Protein AF-A0A978SAL0-F1 (afdb_monomer)

pLDDT: mean 79.73, std 12.27, range [40.81, 94.38]

Sequence (139 aa):
MAPLSCGFAVAISDFGIVSTAIEGAAMSKELAAATETYAGNELIQSLFKKADGTEPVKLDPAELGNSAENATEKAAAFVAEAIKILSEKAPSELADYKALCYSVSDRVANAAGSGLFGSGVKVSAKEAAVLTKLKTLLA

Structure (mmCIF, N/CA/C/O backbone):
data_AF-A0A978SAL0-F1
#
_entry.id   AF-A0A978SAL0-F1
#
loop_
_atom_site.group_PDB
_atom_site.id
_atom_site.type_symbol
_atom_site.label_atom_id
_atom_site.label_alt_id
_atom_site.label_comp_id
_atom_site.label_asym_id
_atom_site.label_entity_id
_atom_site.label_seq_id
_atom_site.pdbx_PDB_ins_code
_atom_site.Cartn_x
_atom_site.Cartn_y
_atom_site.Cartn_z
_atom_site.occupancy
_atom_site.B_iso_or_equiv
_atom_site.auth_seq_id
_atom_site.auth_comp_id
_atom_site.auth_asym_id
_atom_site.auth_atom_id
_atom_site.pdbx_PDB_model_num
ATOM 1 N N . MET A 1 1 ? -4.162 8.459 2.966 1.00 65.06 1 MET A N 1
ATOM 2 C CA . MET A 1 1 ? -4.195 7.532 1.809 1.00 65.06 1 MET A CA 1
ATOM 3 C C . MET A 1 1 ? -3.108 6.449 1.919 1.00 65.06 1 MET A C 1
ATOM 5 O O . MET A 1 1 ? -2.478 6.125 0.922 1.00 65.06 1 MET A O 1
ATOM 9 N N . ALA A 1 2 ? -2.887 5.842 3.096 1.00 77.00 2 ALA A N 1
ATOM 10 C CA . ALA A 1 2 ? -1.727 4.962 3.292 1.00 77.00 2 ALA A CA 1
ATOM 11 C C . ALA A 1 2 ? -1.707 3.702 2.393 1.00 77.00 2 ALA A C 1
ATOM 13 O O . ALA A 1 2 ? -0.653 3.449 1.819 1.00 77.00 2 ALA A O 1
ATOM 14 N N . PRO A 1 3 ? -2.826 2.978 2.148 1.00 82.25 3 PRO A N 1
ATOM 15 C CA . PRO A 1 3 ? -2.801 1.810 1.259 1.00 82.25 3 PRO A CA 1
ATOM 16 C C . PRO A 1 3 ? -2.352 2.137 -0.169 1.00 82.25 3 PRO A C 1
ATOM 18 O O . PRO A 1 3 ? -1.544 1.422 -0.753 1.00 82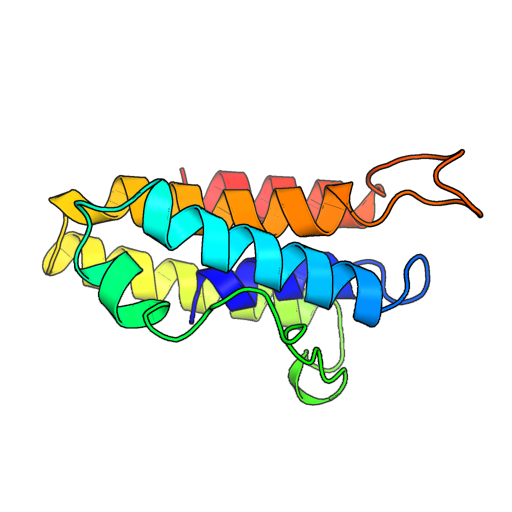.25 3 PRO A O 1
ATOM 21 N N . LEU A 1 4 ? -2.819 3.269 -0.705 1.00 81.31 4 LEU A N 1
ATOM 22 C CA . LEU A 1 4 ? -2.406 3.765 -2.016 1.00 81.31 4 LEU A CA 1
ATOM 23 C C . LEU A 1 4 ? -0.916 4.122 -2.019 1.00 81.31 4 LEU A C 1
ATOM 25 O O . LEU A 1 4 ? -0.184 3.667 -2.890 1.00 81.31 4 LEU A O 1
ATOM 29 N N . SER A 1 5 ? -0.442 4.867 -1.013 1.00 80.81 5 SER A N 1
ATOM 30 C CA . SER A 1 5 ? 0.977 5.224 -0.875 1.00 80.81 5 SER A CA 1
ATOM 31 C C . SER A 1 5 ? 1.896 4.002 -0.784 1.00 80.81 5 SER A C 1
ATOM 33 O O . SER A 1 5 ? 2.983 4.021 -1.355 1.00 80.81 5 SER A O 1
ATOM 35 N N . CYS A 1 6 ? 1.460 2.928 -0.125 1.00 83.88 6 CYS A N 1
ATOM 36 C CA . CYS A 1 6 ? 2.195 1.666 -0.064 1.00 83.88 6 CYS A CA 1
ATOM 37 C C . CYS A 1 6 ? 2.313 0.998 -1.441 1.00 83.88 6 CYS A C 1
ATOM 39 O O . CYS A 1 6 ? 3.404 0.570 -1.824 1.00 83.88 6 CYS A O 1
ATOM 41 N N . GLY A 1 7 ? 1.221 0.928 -2.206 1.00 81.81 7 GLY A N 1
ATOM 42 C CA . GLY A 1 7 ? 1.259 0.430 -3.584 1.00 81.81 7 GLY A CA 1
ATOM 43 C C . GLY A 1 7 ? 2.146 1.284 -4.487 1.00 81.81 7 GLY A C 1
ATOM 44 O O . GLY A 1 7 ? 2.955 0.762 -5.249 1.00 81.81 7 GLY A O 1
ATOM 45 N N . PHE A 1 8 ? 2.058 2.604 -4.340 1.00 81.50 8 PHE A N 1
ATOM 46 C CA . PHE A 1 8 ? 2.878 3.559 -5.079 1.00 81.50 8 PHE A CA 1
ATOM 47 C C . PHE A 1 8 ? 4.376 3.421 -4.794 1.00 81.50 8 PHE A C 1
ATOM 49 O O . PHE A 1 8 ? 5.177 3.463 -5.726 1.00 81.50 8 PHE A O 1
ATOM 56 N N . ALA A 1 9 ? 4.766 3.227 -3.531 1.00 83.06 9 ALA A N 1
ATOM 57 C CA . ALA A 1 9 ? 6.167 3.038 -3.161 1.00 83.06 9 ALA A CA 1
ATOM 58 C C . ALA A 1 9 ? 6.789 1.816 -3.850 1.00 83.06 9 ALA A C 1
ATOM 60 O O . ALA A 1 9 ? 7.954 1.863 -4.236 1.00 83.06 9 ALA A O 1
ATOM 61 N N . VAL A 1 10 ? 6.008 0.747 -4.034 1.00 84.62 10 VAL A N 1
ATOM 62 C CA . VAL A 1 10 ? 6.438 -0.435 -4.791 1.00 84.62 10 VAL A CA 1
ATOM 63 C C . VAL A 1 10 ? 6.534 -0.116 -6.280 1.00 84.62 10 VAL A C 1
ATOM 65 O O . VAL A 1 10 ? 7.611 -0.296 -6.844 1.00 84.62 10 VAL A O 1
ATOM 68 N N . ALA A 1 11 ? 5.468 0.425 -6.882 1.00 80.38 11 ALA A N 1
ATOM 69 C CA . ALA A 1 11 ? 5.405 0.733 -8.316 1.00 80.38 11 ALA A CA 1
ATOM 70 C C . ALA A 1 11 ? 6.604 1.568 -8.796 1.00 80.38 11 ALA A C 1
ATOM 72 O O . ALA A 1 11 ? 7.202 1.299 -9.833 1.00 80.38 11 ALA A O 1
ATOM 73 N N . ILE A 1 12 ? 7.024 2.568 -8.014 1.00 78.56 12 ILE A N 1
ATOM 74 C CA . ILE A 1 12 ? 8.150 3.410 -8.432 1.00 78.56 12 ILE A CA 1
ATOM 75 C C . ILE A 1 12 ? 9.525 2.884 -8.046 1.00 78.56 12 ILE A C 1
ATOM 77 O O . ILE A 1 12 ? 10.534 3.408 -8.526 1.00 78.56 12 ILE A O 1
ATOM 81 N N . SER A 1 13 ? 9.590 1.874 -7.176 1.00 78.88 13 SER A N 1
ATOM 82 C CA . SER A 1 13 ? 10.864 1.280 -6.770 1.00 78.88 13 SER A CA 1
ATOM 83 C C . SER A 1 13 ? 11.600 0.650 -7.943 1.00 78.88 13 SER A C 1
ATOM 85 O O . SER A 1 13 ? 12.833 0.603 -7.937 1.00 78.88 13 SER A O 1
ATOM 87 N N . ASP A 1 14 ? 10.856 0.265 -8.980 1.00 75.00 14 ASP A N 1
ATOM 88 C CA . ASP A 1 14 ? 11.410 -0.230 -10.228 1.00 75.00 14 ASP A CA 1
ATOM 89 C C . ASP A 1 14 ? 10.754 0.379 -11.470 1.00 75.00 14 ASP A C 1
ATOM 91 O O . ASP A 1 14 ? 10.380 -0.301 -12.430 1.00 75.00 14 ASP A O 1
ATOM 95 N N . PHE A 1 15 ? 10.659 1.710 -11.452 1.00 65.62 15 PHE A N 1
ATOM 96 C CA . PHE A 1 15 ? 10.132 2.496 -12.559 1.00 65.62 15 PHE A CA 1
ATOM 97 C C . PHE A 1 15 ? 10.904 2.196 -13.859 1.00 65.62 15 PHE A C 1
ATOM 99 O O . PHE A 1 15 ? 12.066 2.582 -14.011 1.00 65.62 15 PHE A O 1
ATOM 106 N N . GLY A 1 16 ? 10.264 1.487 -14.794 1.00 56.53 16 GLY A N 1
ATOM 107 C CA . GLY A 1 16 ? 10.843 1.117 -16.091 1.00 56.53 16 GLY A CA 1
ATOM 108 C C . GLY A 1 16 ? 10.855 -0.380 -16.409 1.00 56.53 16 GLY A C 1
ATOM 109 O O . GLY A 1 16 ? 11.034 -0.723 -17.578 1.00 56.53 16 GLY A O 1
ATOM 110 N N . ILE A 1 17 ? 10.630 -1.268 -15.431 1.00 56.09 17 ILE A N 1
ATOM 111 C CA . ILE A 1 17 ? 10.482 -2.711 -15.705 1.00 56.09 17 ILE A CA 1
ATOM 112 C C . ILE A 1 17 ? 9.044 -3.056 -16.118 1.00 56.09 17 ILE A C 1
ATOM 114 O O . ILE A 1 17 ? 8.852 -3.940 -16.957 1.00 56.09 17 ILE A O 1
ATOM 118 N N . VAL A 1 18 ? 8.042 -2.323 -15.614 1.00 58.44 18 VAL A N 1
ATOM 119 C CA . VAL A 1 18 ? 6.616 -2.553 -15.897 1.00 58.44 18 VAL A CA 1
ATOM 120 C C . VAL A 1 18 ? 5.878 -1.262 -16.259 1.00 58.44 18 VAL A C 1
ATOM 122 O O . VAL A 1 18 ? 6.310 -0.152 -15.961 1.00 58.44 18 VAL A O 1
ATOM 125 N N . SER A 1 19 ? 4.786 -1.408 -17.017 1.00 63.69 19 SER A N 1
ATOM 126 C CA . SER A 1 19 ? 3.917 -0.297 -17.405 1.00 63.69 19 SER A CA 1
ATOM 127 C C . SER A 1 19 ? 3.068 0.167 -16.219 1.00 63.69 19 SER A C 1
ATOM 129 O O . SER A 1 19 ? 2.318 -0.625 -15.648 1.00 63.69 19 SER A O 1
ATOM 131 N N . THR A 1 20 ? 3.085 1.475 -15.951 1.00 70.44 20 THR A N 1
ATOM 132 C CA . THR A 1 20 ? 2.261 2.155 -14.933 1.00 70.44 20 THR A CA 1
ATOM 133 C C . THR A 1 20 ? 0.763 1.842 -15.041 1.00 70.44 20 THR A C 1
ATOM 135 O O . THR A 1 20 ? 0.040 1.877 -14.047 1.00 70.44 20 THR A O 1
ATOM 138 N N . ALA A 1 21 ? 0.274 1.486 -16.235 1.00 71.62 21 ALA A N 1
ATOM 139 C CA . ALA A 1 21 ? -1.114 1.085 -16.452 1.00 71.62 21 ALA A CA 1
ATOM 140 C C . ALA A 1 21 ? -1.443 -0.305 -15.870 1.00 71.62 21 ALA A C 1
ATOM 142 O O . ALA A 1 21 ? -2.550 -0.512 -15.373 1.00 71.62 21 ALA A O 1
ATOM 143 N N . ILE A 1 22 ? -0.500 -1.254 -15.914 1.00 74.81 22 ILE A N 1
ATOM 144 C CA . ILE A 1 22 ? -0.678 -2.605 -15.352 1.00 74.81 22 ILE A CA 1
ATOM 145 C C . ILE A 1 22 ? -0.705 -2.525 -13.826 1.00 74.81 22 ILE A C 1
ATOM 147 O O . ILE A 1 22 ? -1.595 -3.092 -13.192 1.00 74.81 22 ILE A O 1
ATOM 151 N N . GLU A 1 23 ? 0.228 -1.770 -13.252 1.00 76.38 23 GLU A N 1
ATOM 152 C CA . GLU A 1 23 ? 0.319 -1.524 -11.810 1.00 76.38 23 GLU A CA 1
ATOM 153 C C . GLU A 1 23 ? -0.920 -0.782 -11.293 1.00 76.38 23 GLU A C 1
ATOM 155 O O . GLU A 1 23 ? -1.515 -1.193 -10.296 1.00 76.38 23 GLU A O 1
ATOM 160 N N . GLY A 1 24 ? -1.383 0.247 -12.014 1.00 80.25 24 GLY A N 1
ATOM 161 C CA . GLY A 1 24 ? -2.613 0.971 -11.685 1.00 80.25 24 GLY A CA 1
ATOM 162 C C . GLY A 1 24 ? -3.865 0.094 -11.749 1.00 80.25 24 GLY A C 1
ATOM 163 O O . GLY A 1 24 ? -4.720 0.168 -10.868 1.00 80.25 24 GLY A O 1
ATOM 164 N N . ALA A 1 25 ? -3.965 -0.796 -12.741 1.00 81.81 25 ALA A N 1
ATOM 165 C CA . ALA A 1 25 ? -5.075 -1.745 -12.840 1.00 81.81 25 ALA A CA 1
ATOM 166 C C . ALA A 1 25 ? -5.037 -2.810 -11.731 1.00 81.81 25 ALA A C 1
ATOM 168 O O . ALA A 1 25 ? -6.083 -3.201 -11.208 1.00 81.81 25 ALA A O 1
ATOM 169 N N . ALA A 1 26 ? -3.847 -3.288 -11.360 1.00 85.12 26 ALA A N 1
ATOM 170 C CA . ALA A 1 26 ? -3.675 -4.222 -10.252 1.00 85.12 26 ALA A CA 1
ATOM 171 C C . ALA A 1 26 ? -4.073 -3.586 -8.917 1.00 85.12 26 ALA A C 1
ATOM 173 O O . ALA A 1 26 ? -4.807 -4.204 -8.145 1.00 85.12 26 ALA A O 1
ATOM 174 N N . MET A 1 27 ? -3.665 -2.335 -8.700 1.00 84.81 27 MET A N 1
ATOM 175 C CA . MET A 1 27 ? -4.061 -1.539 -7.546 1.00 84.81 27 MET A CA 1
ATOM 176 C C . MET A 1 27 ? -5.582 -1.348 -7.497 1.00 84.81 27 MET A C 1
ATOM 178 O O . MET A 1 27 ? -6.190 -1.671 -6.482 1.00 84.81 27 MET A O 1
ATOM 182 N N . SER A 1 28 ? -6.224 -0.920 -8.593 1.00 85.38 28 SER A N 1
ATOM 183 C CA . SER A 1 28 ? -7.690 -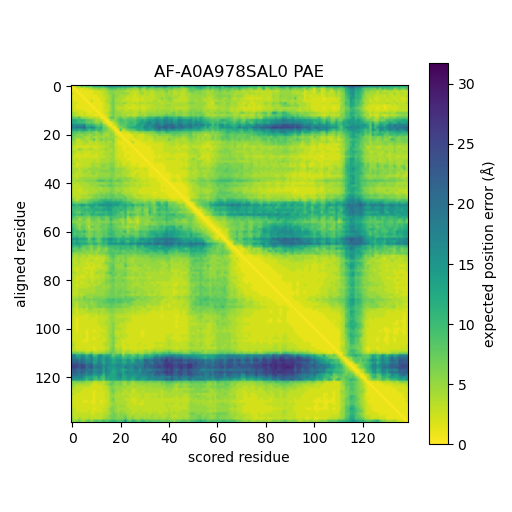0.773 -8.649 1.00 85.38 28 SER A CA 1
ATOM 184 C C . SER A 1 28 ? -8.430 -2.059 -8.291 1.00 85.38 28 SER A C 1
ATOM 186 O O . SER A 1 28 ? -9.394 -2.020 -7.529 1.00 85.38 28 SER A O 1
ATOM 188 N N . LYS A 1 29 ? -7.977 -3.203 -8.820 1.00 86.31 29 LYS A N 1
ATOM 189 C CA . LYS A 1 29 ? -8.584 -4.510 -8.529 1.00 86.31 29 LYS A CA 1
ATOM 190 C C . LYS A 1 29 ? -8.459 -4.889 -7.059 1.00 86.31 29 LYS A C 1
ATOM 192 O O . LYS A 1 29 ? -9.420 -5.398 -6.493 1.00 86.31 29 LYS A O 1
ATOM 197 N N . GLU A 1 30 ? -7.304 -4.636 -6.453 1.00 89.06 30 GLU A N 1
ATOM 198 C CA . GLU A 1 30 ? -7.092 -4.920 -5.033 1.00 89.06 30 GLU A CA 1
ATOM 199 C C . GLU A 1 30 ? -7.985 -4.047 -4.146 1.00 89.06 30 GLU A C 1
ATOM 201 O O . GLU A 1 30 ? -8.594 -4.541 -3.204 1.00 89.06 30 GLU A O 1
ATOM 206 N N . LEU A 1 31 ? -8.126 -2.760 -4.477 1.00 86.38 31 LEU A N 1
ATOM 207 C CA . LEU A 1 31 ? -8.991 -1.847 -3.727 1.00 86.38 31 LEU A CA 1
ATOM 208 C C . LEU A 1 31 ? -10.472 -2.210 -3.856 1.00 86.38 31 LEU A C 1
ATOM 210 O O . LEU A 1 31 ? -11.198 -2.138 -2.868 1.00 86.38 31 LEU A O 1
ATOM 214 N N . ALA A 1 32 ? -10.911 -2.634 -5.042 1.00 86.56 32 ALA A N 1
ATOM 215 C CA . ALA A 1 32 ? -12.263 -3.149 -5.232 1.00 86.56 32 ALA A CA 1
ATOM 216 C C . ALA A 1 32 ? -12.488 -4.415 -4.385 1.00 86.56 32 ALA A C 1
ATOM 218 O O . ALA A 1 32 ? -13.438 -4.475 -3.605 1.00 86.56 32 ALA A O 1
ATOM 219 N N . ALA A 1 33 ? -11.564 -5.381 -4.440 1.00 87.12 33 ALA A N 1
ATOM 220 C CA . ALA A 1 33 ? -11.635 -6.612 -3.648 1.00 87.12 33 ALA A CA 1
ATOM 221 C C . ALA A 1 33 ? -11.572 -6.361 -2.130 1.00 87.12 33 ALA A C 1
ATOM 223 O O . ALA A 1 33 ? -12.163 -7.110 -1.347 1.00 87.12 33 ALA A O 1
ATOM 224 N N . ALA A 1 34 ? -10.898 -5.295 -1.693 1.00 86.88 34 ALA A N 1
ATOM 225 C CA . ALA A 1 34 ? -10.847 -4.902 -0.291 1.00 86.88 34 ALA A CA 1
ATOM 226 C C . ALA A 1 34 ? -12.233 -4.536 0.260 1.00 86.88 34 ALA A C 1
ATOM 228 O O . ALA A 1 34 ? -12.521 -4.830 1.419 1.00 86.88 34 ALA A O 1
ATOM 229 N N . THR A 1 35 ? -13.116 -3.950 -0.557 1.00 84.88 35 THR A N 1
ATOM 230 C CA . THR A 1 35 ? -14.486 -3.635 -0.113 1.00 84.88 35 THR A CA 1
ATOM 231 C C . THR A 1 35 ? -15.313 -4.891 0.171 1.00 84.88 35 THR A C 1
ATOM 233 O O . THR A 1 35 ? -16.146 -4.882 1.073 1.00 84.88 35 THR A O 1
ATOM 236 N N . GLU A 1 36 ? -15.036 -5.999 -0.514 1.00 88.88 36 GLU A N 1
ATOM 237 C CA . GLU A 1 36 ? -15.674 -7.291 -0.241 1.00 88.88 36 GLU A CA 1
ATOM 238 C C . GLU A 1 36 ? -15.002 -8.010 0.937 1.00 88.88 36 GLU A C 1
ATOM 240 O O . GLU A 1 36 ? -15.673 -8.483 1.855 1.00 88.88 36 GLU A O 1
ATOM 245 N N . THR A 1 37 ? -13.666 -8.044 0.943 1.00 90.38 37 THR A N 1
ATOM 246 C CA . THR A 1 37 ? -12.853 -8.738 1.959 1.00 90.38 37 THR A CA 1
ATOM 247 C C . THR A 1 37 ? -13.058 -8.146 3.352 1.00 90.38 37 THR A C 1
ATOM 249 O O . THR A 1 37 ? -13.134 -8.877 4.337 1.00 90.38 37 THR A O 1
ATOM 252 N N . TYR A 1 38 ? -13.197 -6.822 3.432 1.00 90.50 38 TYR A N 1
ATOM 253 C CA . TYR A 1 38 ? -13.357 -6.075 4.676 1.00 90.50 38 TYR A CA 1
ATOM 254 C C . TYR A 1 38 ? -14.749 -5.435 4.772 1.00 90.50 38 TYR A C 1
ATOM 256 O O . TYR A 1 38 ? -14.893 -4.282 5.184 1.00 90.50 38 TYR A O 1
ATOM 264 N N . ALA A 1 39 ? -15.798 -6.171 4.386 1.00 88.69 39 ALA A N 1
ATOM 265 C CA . ALA A 1 39 ? -17.186 -5.689 4.402 1.00 88.69 39 ALA A CA 1
ATOM 266 C C . ALA A 1 39 ? -17.651 -5.155 5.776 1.00 88.69 39 ALA A C 1
ATOM 268 O O . ALA A 1 39 ? -18.517 -4.287 5.839 1.00 88.69 39 ALA A O 1
ATOM 269 N N . GLY A 1 40 ? -17.067 -5.654 6.873 1.00 88.94 40 GLY A N 1
ATOM 270 C CA . GLY A 1 40 ? -17.365 -5.223 8.245 1.00 88.94 40 GLY A CA 1
ATOM 271 C C . GLY A 1 40 ? -16.496 -4.082 8.790 1.00 88.94 40 GLY A C 1
ATOM 272 O O . GLY A 1 40 ? -16.670 -3.715 9.947 1.00 88.94 40 GLY A O 1
ATOM 273 N N . ASN A 1 41 ? -15.556 -3.548 8.005 1.00 89.75 41 ASN A N 1
ATOM 274 C CA . ASN A 1 41 ? -14.619 -2.506 8.434 1.00 89.75 41 ASN A CA 1
ATOM 275 C C . ASN A 1 41 ? -15.032 -1.147 7.846 1.00 89.75 41 ASN A C 1
ATOM 277 O O . ASN A 1 41 ? -14.807 -0.878 6.661 1.00 89.75 41 ASN A O 1
ATOM 281 N N . GLU A 1 42 ? -15.663 -0.292 8.651 1.00 89.38 42 GLU A N 1
ATOM 282 C CA . GLU A 1 42 ? -16.271 0.959 8.182 1.00 89.38 42 GLU A CA 1
ATOM 283 C C . GLU A 1 42 ? -15.233 1.938 7.633 1.00 89.38 42 GLU A C 1
ATOM 285 O O . GLU A 1 42 ? -15.501 2.629 6.642 1.00 89.38 42 GLU A O 1
ATOM 290 N N . LEU A 1 43 ? -14.029 1.962 8.206 1.00 88.38 43 LEU A N 1
ATOM 291 C CA . LEU A 1 43 ? -12.923 2.749 7.677 1.00 88.38 43 LEU A CA 1
ATOM 292 C C . LEU A 1 43 ? -12.585 2.341 6.242 1.00 88.38 43 LEU A C 1
ATOM 294 O O . LEU A 1 43 ? -12.557 3.203 5.360 1.00 88.38 43 LEU A O 1
ATOM 298 N N . ILE A 1 44 ? -12.348 1.054 5.983 1.00 87.75 44 ILE A N 1
ATOM 299 C CA . ILE A 1 44 ? -12.002 0.567 4.638 1.00 87.75 44 ILE A CA 1
ATOM 300 C C . ILE A 1 44 ? -13.155 0.835 3.666 1.00 87.75 44 ILE A C 1
ATOM 302 O O . ILE A 1 44 ? -12.921 1.363 2.574 1.00 87.75 44 ILE A O 1
ATOM 306 N N . GLN A 1 45 ? -14.399 0.584 4.083 1.00 88.31 45 GLN A N 1
ATOM 307 C CA . GLN A 1 45 ? -15.575 0.913 3.275 1.00 88.31 45 GLN A CA 1
ATOM 308 C C . GLN A 1 45 ? -15.637 2.408 2.942 1.00 88.31 45 GLN A C 1
ATOM 310 O O . GLN A 1 45 ? -15.922 2.775 1.804 1.00 88.31 45 GLN A O 1
ATOM 315 N N . SER A 1 46 ? -15.342 3.292 3.899 1.00 86.19 46 SER A N 1
ATOM 316 C CA . SER A 1 46 ? -15.380 4.745 3.689 1.00 86.19 46 SER A CA 1
ATOM 317 C C . SER A 1 46 ? -14.293 5.241 2.731 1.00 86.19 46 SER A C 1
ATOM 319 O O . SER A 1 46 ? -14.544 6.144 1.930 1.00 86.19 46 SER A O 1
ATOM 321 N N . LEU A 1 47 ? -13.109 4.625 2.773 1.00 80.75 47 LEU A N 1
ATOM 322 C CA . LEU A 1 47 ? -11.966 4.995 1.942 1.00 80.75 47 LEU A CA 1
ATOM 323 C C . LEU A 1 47 ? -12.160 4.586 0.480 1.00 80.75 47 LEU A C 1
ATOM 325 O O . LEU A 1 47 ? -11.691 5.291 -0.414 1.00 80.75 47 LEU A O 1
ATOM 329 N N . PHE A 1 48 ? -12.857 3.473 0.235 1.00 78.62 48 PHE A N 1
ATOM 330 C CA . PHE A 1 48 ? -12.913 2.842 -1.087 1.00 78.62 48 PHE A CA 1
ATOM 331 C C . PHE A 1 48 ? -14.326 2.623 -1.623 1.00 78.62 48 PHE A C 1
ATOM 333 O O . PHE A 1 48 ? -14.485 1.977 -2.650 1.00 78.62 48 PHE A O 1
ATOM 340 N N . LYS A 1 49 ? -15.351 3.246 -1.029 1.00 70.00 49 LYS A N 1
ATOM 341 C CA . LYS A 1 49 ? -16.760 3.148 -1.468 1.00 70.00 49 LYS A CA 1
ATOM 342 C C . LYS A 1 49 ? -17.007 3.454 -2.954 1.00 70.00 49 LYS A C 1
ATOM 344 O O . LYS A 1 49 ? -18.071 3.145 -3.475 1.00 70.00 49 LYS A O 1
ATOM 349 N N . LYS A 1 50 ? -16.063 4.139 -3.608 1.00 62.81 50 LYS A N 1
ATOM 350 C CA . LYS A 1 50 ? -16.109 4.519 -5.029 1.00 62.81 50 LYS A CA 1
ATOM 351 C C . LYS A 1 50 ? -15.154 3.714 -5.919 1.00 62.81 50 LYS A C 1
ATOM 353 O O . LYS A 1 50 ? -15.133 3.954 -7.119 1.00 62.81 50 LYS A O 1
ATOM 358 N N . ALA A 1 51 ? -14.342 2.819 -5.359 1.00 67.44 51 ALA A N 1
ATOM 359 C CA . ALA A 1 51 ? -13.447 1.974 -6.135 1.00 67.44 51 ALA A CA 1
ATOM 360 C C . ALA A 1 51 ? -14.244 0.784 -6.689 1.00 67.44 51 ALA A C 1
ATOM 362 O O . ALA A 1 51 ? -14.440 -0.210 -6.002 1.00 67.44 51 ALA A O 1
ATOM 363 N N . ASP A 1 52 ? -14.722 0.896 -7.927 1.00 69.19 52 ASP A N 1
ATOM 364 C CA . ASP A 1 52 ? -15.430 -0.187 -8.628 1.00 69.19 52 ASP A CA 1
ATOM 365 C C . ASP A 1 52 ? -14.488 -1.086 -9.454 1.00 69.19 52 ASP A C 1
ATOM 367 O O . ASP A 1 52 ? -14.915 -2.055 -10.079 1.00 69.19 52 ASP A O 1
ATOM 371 N N . GLY A 1 53 ? -13.191 -0.763 -9.465 1.00 66.62 53 GLY A N 1
ATOM 372 C CA . GLY A 1 53 ? -12.166 -1.498 -10.200 1.00 66.62 53 GLY A CA 1
ATOM 373 C C . GLY A 1 53 ? -12.219 -1.317 -11.722 1.00 66.62 53 GLY A C 1
ATOM 374 O O . GLY A 1 53 ? -11.416 -1.944 -12.418 1.00 66.62 53 GLY A O 1
ATOM 375 N N . THR A 1 54 ? -13.132 -0.492 -12.246 1.00 67.75 54 THR A N 1
ATOM 376 C CA . THR A 1 54 ? -13.343 -0.315 -13.692 1.00 67.75 54 THR A CA 1
ATOM 377 C C . THR A 1 54 ? -12.362 0.677 -14.305 1.00 67.75 54 THR A C 1
ATOM 379 O O . THR A 1 54 ? -11.891 0.462 -15.424 1.00 67.75 54 THR A O 1
ATOM 382 N N . GLU A 1 55 ? -11.976 1.708 -13.551 1.00 70.94 55 GLU A N 1
ATOM 383 C CA . GLU A 1 55 ? -10.928 2.646 -13.941 1.00 70.94 55 GLU A CA 1
ATOM 384 C C . GLU A 1 55 ? -9.612 2.340 -13.205 1.00 70.94 55 GLU A C 1
ATOM 386 O O . GLU A 1 55 ? -9.588 2.232 -11.970 1.00 70.94 55 GLU A O 1
ATOM 391 N N . PRO A 1 56 ? -8.487 2.191 -13.932 1.00 73.56 56 PRO A N 1
ATOM 392 C CA . PRO A 1 56 ? -7.172 2.092 -13.316 1.00 73.56 56 PRO A CA 1
ATOM 393 C C . PRO A 1 56 ? -6.876 3.334 -12.475 1.00 73.56 56 PRO A C 1
ATOM 395 O O . PRO A 1 56 ? -7.083 4.460 -12.936 1.00 73.56 56 PRO A O 1
ATOM 398 N N . VAL A 1 57 ? -6.327 3.140 -11.273 1.00 78.19 57 VAL A N 1
ATOM 399 C CA . VAL A 1 57 ? -5.745 4.241 -10.508 1.00 78.19 57 VAL A CA 1
ATOM 400 C C . VAL A 1 57 ? -4.673 4.865 -11.393 1.00 78.19 57 VAL A C 1
ATOM 402 O O . VAL A 1 57 ? -3.725 4.193 -11.808 1.00 78.19 57 VAL A O 1
ATOM 405 N N . LYS A 1 58 ? -4.840 6.148 -11.721 1.00 71.44 58 LYS A N 1
ATOM 406 C CA . LYS A 1 58 ? -3.824 6.890 -12.463 1.00 71.44 58 LYS A CA 1
ATOM 407 C C . LYS A 1 58 ? -2.624 7.082 -11.550 1.00 71.44 58 LYS A C 1
ATOM 409 O O . LYS A 1 58 ? -2.714 7.788 -10.551 1.00 71.44 58 LYS A O 1
ATOM 414 N N . LEU A 1 59 ? -1.516 6.439 -11.901 1.00 70.50 59 LEU A N 1
ATOM 415 C CA . LEU A 1 59 ? -0.233 6.680 -11.262 1.00 70.50 59 LEU A CA 1
ATOM 416 C C . LEU A 1 59 ? 0.460 7.797 -12.052 1.00 70.50 59 LEU A C 1
ATOM 418 O O . LEU A 1 59 ? 0.913 7.559 -13.172 1.00 70.50 59 LEU A O 1
ATOM 422 N N . ASP A 1 60 ? 0.488 9.016 -11.511 1.00 68.19 60 ASP A N 1
ATOM 423 C CA . ASP A 1 60 ? 1.236 10.128 -12.106 1.00 68.19 60 ASP A CA 1
ATOM 424 C C . ASP A 1 60 ? 2.669 10.143 -11.546 1.00 68.19 60 ASP A C 1
ATOM 426 O O . ASP A 1 60 ? 2.850 10.404 -10.355 1.00 68.19 60 ASP A O 1
ATOM 430 N N . PRO A 1 61 ? 3.708 9.900 -12.368 1.00 60.88 61 PRO A N 1
ATOM 431 C CA . PRO A 1 61 ? 5.106 9.939 -11.932 1.00 60.88 61 PRO A CA 1
ATOM 432 C C . PRO A 1 61 ? 5.510 11.243 -11.231 1.00 60.88 61 PRO A C 1
ATOM 434 O O . PRO A 1 61 ? 6.400 11.224 -10.382 1.00 60.88 61 PRO A O 1
ATOM 437 N N . ALA A 1 62 ? 4.855 12.366 -11.539 1.00 65.06 62 ALA A N 1
ATOM 438 C CA . ALA A 1 62 ? 5.085 13.639 -10.862 1.00 65.06 62 ALA A CA 1
ATOM 439 C C . ALA A 1 62 ? 4.504 13.662 -9.435 1.00 65.06 62 ALA A C 1
ATOM 441 O O . ALA A 1 62 ? 5.102 14.247 -8.529 1.00 65.06 62 ALA A O 1
ATOM 442 N N . GLU A 1 63 ? 3.372 12.991 -9.207 1.00 61.19 63 GLU A N 1
ATOM 443 C CA . GLU A 1 63 ? 2.768 12.833 -7.876 1.00 61.19 63 GLU A CA 1
ATOM 444 C C . GLU A 1 63 ? 3.504 11.785 -7.028 1.00 61.19 63 GLU A C 1
ATOM 446 O O . GLU A 1 63 ? 3.518 11.858 -5.795 1.00 61.19 63 GLU A O 1
ATOM 451 N N . LEU A 1 64 ? 4.184 10.848 -7.690 1.00 57.38 64 LEU A N 1
ATOM 452 C CA . LEU A 1 64 ? 4.916 9.745 -7.072 1.00 57.38 64 LEU A CA 1
ATOM 453 C C . LEU A 1 64 ? 6.190 10.178 -6.327 1.00 57.38 64 LEU A C 1
ATOM 455 O O . LEU A 1 64 ? 6.716 9.435 -5.500 1.00 57.38 64 LEU A O 1
ATOM 459 N N . GLY A 1 65 ? 6.644 11.415 -6.529 1.00 57.31 65 GLY A N 1
ATOM 460 C CA . GLY A 1 65 ? 7.892 11.926 -5.977 1.00 57.31 65 GLY A CA 1
ATOM 461 C C . GLY A 1 65 ? 9.089 11.605 -6.867 1.00 57.31 65 GLY A C 1
ATOM 462 O O . GLY A 1 65 ? 9.106 10.644 -7.623 1.00 57.31 65 GLY A O 1
ATOM 463 N N . ASN A 1 66 ? 10.125 12.436 -6.762 1.00 62.12 66 ASN A N 1
ATOM 464 C CA . ASN A 1 66 ? 11.227 12.445 -7.728 1.00 62.12 66 ASN A CA 1
ATOM 465 C C . ASN A 1 66 ? 12.167 11.220 -7.633 1.00 62.12 66 ASN A C 1
ATOM 467 O O . ASN A 1 66 ? 13.150 11.162 -8.368 1.00 62.12 66 ASN A O 1
ATOM 471 N N . SER A 1 67 ? 11.927 10.281 -6.705 1.00 67.88 67 SER A N 1
ATOM 472 C CA . SER A 1 67 ? 12.708 9.045 -6.552 1.00 67.88 67 SER A CA 1
ATOM 473 C C . SER A 1 67 ? 11.970 7.963 -5.749 1.00 67.88 67 SER A C 1
ATOM 475 O O . SER A 1 67 ? 11.114 8.262 -4.913 1.00 67.88 67 SER A O 1
ATOM 477 N N . ALA A 1 68 ? 12.376 6.706 -5.957 1.00 67.31 68 ALA A N 1
ATOM 478 C CA . ALA A 1 68 ? 11.918 5.524 -5.221 1.00 67.31 68 ALA A CA 1
ATOM 479 C C . ALA A 1 68 ? 12.089 5.625 -3.696 1.00 67.31 68 ALA A C 1
ATOM 481 O O . ALA A 1 68 ? 11.183 5.271 -2.935 1.00 67.31 68 ALA A O 1
ATOM 482 N N . GLU A 1 69 ? 13.243 6.123 -3.241 1.00 71.69 69 GLU A N 1
A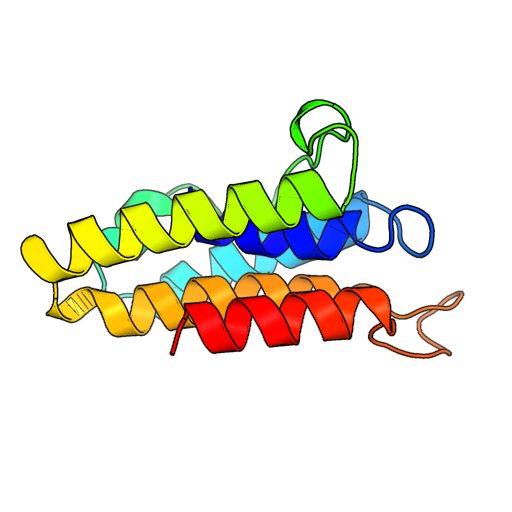TOM 483 C CA . GLU A 1 69 ? 13.491 6.355 -1.815 1.00 71.69 69 GLU A CA 1
ATOM 484 C C . GLU A 1 69 ? 12.490 7.351 -1.234 1.00 71.69 69 GLU A C 1
ATOM 486 O O . GLU A 1 69 ? 11.870 7.059 -0.212 1.00 71.69 69 GLU A O 1
ATOM 491 N N . ASN A 1 70 ? 12.230 8.457 -1.936 1.00 76.12 70 ASN A N 1
ATOM 492 C CA . ASN A 1 70 ? 11.295 9.473 -1.468 1.00 76.12 70 ASN A CA 1
ATOM 493 C C . ASN A 1 70 ? 9.859 8.936 -1.353 1.00 76.12 70 ASN A C 1
ATOM 495 O O . ASN A 1 70 ? 9.156 9.299 -0.410 1.00 76.12 70 ASN A O 1
ATOM 499 N N . ALA A 1 71 ? 9.392 8.073 -2.264 1.00 74.12 71 ALA A N 1
ATOM 500 C CA . ALA A 1 71 ? 8.061 7.474 -2.103 1.00 74.12 71 ALA A CA 1
ATOM 501 C C . ALA A 1 71 ? 8.007 6.447 -0.981 1.00 74.12 71 ALA A C 1
ATOM 503 O O . ALA A 1 71 ? 7.003 6.387 -0.279 1.00 74.12 71 ALA A O 1
ATOM 504 N N . THR A 1 72 ? 9.071 5.665 -0.785 1.00 79.75 72 THR A N 1
ATOM 505 C CA . THR A 1 72 ? 9.131 4.705 0.324 1.00 79.75 72 THR A CA 1
ATOM 506 C C . THR A 1 72 ?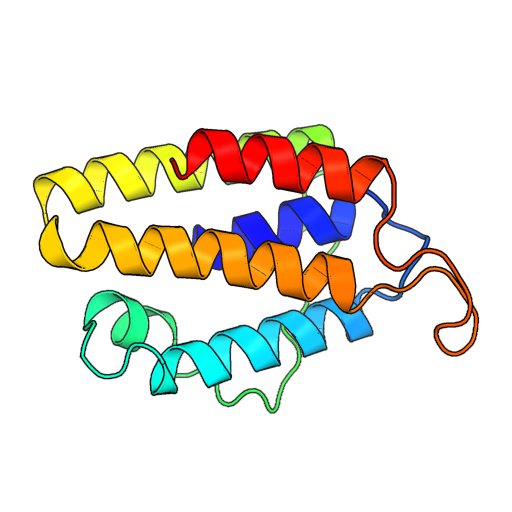 9.083 5.433 1.667 1.00 79.75 72 THR A C 1
ATOM 508 O O . THR A 1 72 ? 8.332 5.035 2.555 1.00 79.75 72 THR A O 1
ATOM 511 N N . GLU A 1 73 ? 9.822 6.532 1.809 1.00 83.69 73 GLU A N 1
ATOM 512 C CA . GLU A 1 73 ? 9.799 7.370 3.012 1.00 83.69 73 GLU A CA 1
ATOM 513 C C . GLU A 1 73 ? 8.446 8.059 3.215 1.00 83.69 73 GLU A C 1
ATOM 515 O O . GLU A 1 73 ? 7.907 8.042 4.322 1.00 83.69 73 GLU A O 1
ATOM 520 N N . LYS A 1 74 ? 7.841 8.604 2.151 1.00 80.38 74 LYS A N 1
ATOM 521 C CA . LYS A 1 74 ? 6.487 9.179 2.216 1.00 80.38 74 LYS A CA 1
ATOM 522 C C . LYS A 1 74 ? 5.439 8.138 2.603 1.00 80.38 74 LYS A C 1
ATOM 524 O O . LYS A 1 74 ? 4.596 8.414 3.453 1.00 80.38 74 LYS A O 1
ATOM 529 N N . ALA A 1 75 ? 5.484 6.949 2.005 1.00 80.69 75 ALA A N 1
ATOM 530 C CA . ALA A 1 75 ? 4.596 5.849 2.359 1.00 80.69 75 ALA A CA 1
ATOM 531 C C . ALA A 1 75 ? 4.789 5.455 3.824 1.00 80.69 75 ALA A C 1
ATOM 533 O O . ALA A 1 75 ? 3.805 5.310 4.546 1.00 80.69 75 ALA A O 1
ATOM 534 N N . ALA A 1 76 ? 6.038 5.381 4.289 1.00 85.19 76 ALA A N 1
ATOM 535 C CA . ALA A 1 76 ? 6.331 5.095 5.683 1.00 85.19 76 ALA A CA 1
ATOM 536 C C . ALA A 1 76 ? 5.761 6.159 6.632 1.00 85.19 76 ALA A C 1
ATOM 538 O O . ALA A 1 76 ? 5.147 5.810 7.640 1.00 85.19 76 ALA A O 1
ATOM 539 N N . ALA A 1 77 ? 5.893 7.442 6.291 1.00 86.62 77 ALA A N 1
ATOM 540 C CA . ALA A 1 77 ? 5.326 8.538 7.071 1.00 86.62 77 ALA A CA 1
ATOM 541 C C . ALA A 1 77 ? 3.791 8.464 7.138 1.00 86.62 77 ALA A C 1
ATOM 543 O O . ALA A 1 77 ? 3.225 8.525 8.230 1.00 86.62 77 ALA A O 1
ATOM 544 N N . PHE A 1 78 ? 3.117 8.251 6.002 1.00 85.12 78 PHE A N 1
ATOM 545 C CA . PHE A 1 78 ? 1.657 8.115 5.967 1.00 85.12 78 PHE A CA 1
ATOM 546 C C . PHE A 1 78 ? 1.156 6.892 6.735 1.00 85.12 78 PHE A C 1
ATOM 548 O O . PHE A 1 78 ? 0.140 6.977 7.424 1.00 85.12 78 PHE A O 1
ATOM 555 N N . VAL A 1 79 ? 1.847 5.757 6.621 1.00 86.94 79 VAL A N 1
ATOM 556 C CA . VAL A 1 79 ? 1.514 4.541 7.370 1.00 86.94 79 VAL A CA 1
ATOM 557 C C . VAL A 1 79 ? 1.703 4.768 8.865 1.00 86.94 79 VAL A C 1
ATOM 559 O O . VAL A 1 79 ? 0.808 4.433 9.633 1.00 86.94 79 VAL A O 1
ATOM 562 N N . ALA A 1 80 ? 2.818 5.365 9.289 1.00 89.12 80 ALA A N 1
ATOM 563 C CA . ALA A 1 80 ? 3.080 5.634 10.701 1.00 89.12 80 ALA A CA 1
ATOM 564 C C . ALA A 1 80 ? 2.033 6.583 11.307 1.00 89.12 80 ALA A C 1
ATOM 566 O O . ALA A 1 80 ? 1.518 6.324 12.397 1.00 89.12 80 ALA A O 1
ATOM 567 N N . GLU A 1 81 ? 1.674 7.649 10.588 1.00 89.12 81 GLU A N 1
ATOM 568 C CA . GLU A 1 81 ? 0.620 8.577 11.003 1.00 89.12 81 GLU A CA 1
ATOM 569 C C . GLU A 1 81 ? -0.743 7.876 11.095 1.00 89.12 81 GLU A C 1
ATOM 571 O O . GLU A 1 81 ? -1.429 7.989 12.112 1.00 89.12 81 GLU A O 1
ATOM 576 N N . ALA A 1 82 ? -1.114 7.095 10.076 1.00 87.62 82 ALA A N 1
ATOM 577 C CA . ALA A 1 82 ? -2.372 6.357 10.066 1.00 87.62 82 ALA A CA 1
ATOM 578 C C . ALA A 1 82 ? -2.437 5.316 11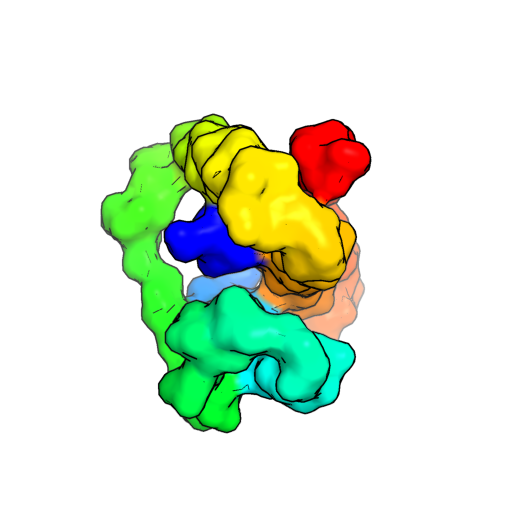.191 1.00 87.62 82 ALA A C 1
ATOM 580 O O . ALA A 1 82 ? -3.441 5.253 11.895 1.00 87.62 82 ALA A O 1
ATOM 581 N N . ILE A 1 83 ? -1.367 4.545 11.419 1.00 91.25 83 ILE A N 1
ATOM 582 C CA . ILE A 1 83 ? -1.285 3.580 12.524 1.00 91.25 83 ILE A CA 1
ATOM 583 C C . ILE A 1 83 ? -1.469 4.293 13.857 1.00 91.25 83 ILE A C 1
ATOM 585 O O . ILE A 1 83 ? -2.232 3.810 14.692 1.00 91.25 83 ILE A O 1
ATOM 589 N N . LYS A 1 84 ? -0.812 5.439 14.064 1.00 92.56 84 LYS A N 1
ATOM 590 C CA . LYS A 1 84 ? -0.962 6.216 15.297 1.00 92.56 84 LYS A CA 1
ATOM 591 C C . LYS A 1 84 ? -2.418 6.639 15.509 1.00 92.56 84 LYS A C 1
ATOM 593 O O . LYS A 1 84 ? -2.984 6.352 16.559 1.00 92.56 84 LYS A O 1
ATOM 598 N N . ILE A 1 85 ? -3.036 7.260 14.503 1.00 91.06 85 ILE A N 1
ATOM 599 C CA . ILE A 1 85 ? -4.429 7.724 14.580 1.00 91.06 85 ILE A CA 1
ATOM 600 C C . ILE A 1 85 ? -5.378 6.549 14.837 1.00 91.06 85 ILE A C 1
ATOM 602 O O . ILE A 1 85 ? -6.233 6.630 15.715 1.00 91.06 85 ILE A O 1
ATOM 606 N N . LEU A 1 86 ? -5.225 5.443 14.110 1.00 91.19 86 LEU A N 1
ATOM 607 C CA . LEU A 1 86 ? -6.101 4.279 14.238 1.00 91.19 86 LEU A CA 1
ATOM 608 C C . LEU A 1 86 ? -5.907 3.545 15.561 1.00 91.19 86 LEU A C 1
ATOM 610 O O . LEU A 1 86 ? -6.890 3.117 16.151 1.00 91.19 86 LEU A O 1
ATOM 614 N N . SER A 1 87 ? -4.683 3.475 16.083 1.00 91.94 87 SER A N 1
ATOM 615 C CA . SER A 1 87 ? -4.432 2.904 17.413 1.00 91.94 87 SER A CA 1
ATOM 616 C C . SER A 1 87 ? -5.184 3.664 18.510 1.00 91.94 87 SER A C 1
ATOM 618 O O . SER A 1 87 ? -5.617 3.063 19.488 1.00 91.94 87 SER A O 1
ATOM 620 N N . GLU A 1 88 ? -5.367 4.977 18.341 1.00 92.94 88 GLU A N 1
ATOM 621 C CA . GLU A 1 88 ? -6.085 5.830 19.293 1.00 92.94 88 GLU A CA 1
ATOM 622 C C . GLU A 1 88 ? -7.602 5.876 19.046 1.00 92.94 88 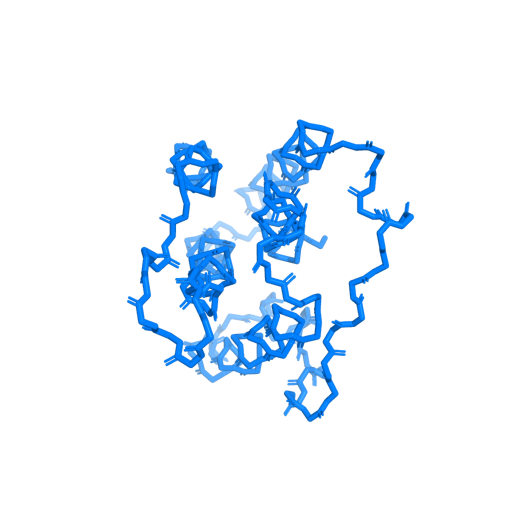GLU A C 1
ATOM 624 O O . GLU A 1 88 ? -8.377 6.003 19.996 1.00 92.94 88 GLU A O 1
ATOM 629 N N . LYS A 1 89 ? -8.040 5.839 17.782 1.00 92.75 89 LYS A N 1
ATOM 630 C CA . LYS A 1 89 ? -9.429 6.140 17.387 1.00 92.75 89 LYS A CA 1
ATOM 631 C C . LYS A 1 89 ? -10.244 4.925 16.961 1.00 92.75 89 LYS A C 1
ATOM 633 O O . LYS A 1 89 ? -11.453 4.933 17.157 1.00 92.75 89 LYS A O 1
ATOM 638 N N . ALA A 1 90 ? -9.602 3.916 16.384 1.00 92.75 90 ALA A N 1
ATOM 639 C CA . ALA A 1 90 ? -10.253 2.731 15.832 1.00 92.75 90 ALA A CA 1
ATOM 640 C C . ALA A 1 90 ? -9.340 1.490 15.944 1.00 92.75 90 ALA A C 1
ATOM 642 O O . ALA A 1 90 ? -8.980 0.879 14.934 1.00 92.75 90 ALA A O 1
ATOM 643 N N . PRO A 1 91 ? -8.931 1.093 17.166 1.00 93.06 91 PRO A N 1
ATOM 644 C CA . PRO A 1 91 ? -7.961 0.014 17.353 1.00 93.06 91 PRO A CA 1
ATOM 645 C C . PRO A 1 91 ? -8.461 -1.339 16.827 1.00 93.06 91 PRO A C 1
ATOM 647 O O . PRO A 1 91 ? -7.649 -2.178 16.442 1.00 93.06 91 PRO A O 1
ATOM 650 N N . SER A 1 92 ? -9.781 -1.546 16.763 1.00 92.88 92 SER A N 1
ATOM 651 C CA . SER A 1 92 ? -10.395 -2.746 16.183 1.00 92.88 92 SER A CA 1
ATOM 652 C C . SER A 1 92 ? -10.219 -2.850 14.666 1.00 92.88 92 SER A C 1
ATOM 654 O O . SER A 1 92 ? -10.231 -3.957 14.142 1.00 92.88 92 SER A O 1
ATOM 656 N N . GLU A 1 93 ? -10.030 -1.733 13.960 1.00 91.25 93 GLU A N 1
ATOM 657 C CA . GLU A 1 93 ? -9.877 -1.699 12.496 1.00 91.25 93 GLU A CA 1
ATOM 658 C C . GLU A 1 93 ? -8.405 -1.716 12.052 1.00 91.25 93 GLU A C 1
ATOM 660 O O . GLU A 1 93 ? -8.103 -1.891 10.869 1.00 91.25 93 GLU A O 1
ATOM 665 N N . LEU A 1 94 ? -7.472 -1.539 12.993 1.00 91.81 94 LEU A N 1
ATOM 666 C CA . LEU A 1 94 ? -6.048 -1.360 12.712 1.00 91.81 94 LEU A CA 1
ATOM 667 C C . LEU A 1 94 ? -5.413 -2.575 12.022 1.00 91.81 94 LEU A C 1
ATOM 669 O O . LEU A 1 94 ? -4.574 -2.404 11.137 1.00 91.81 94 LEU A O 1
ATOM 673 N N . ALA A 1 95 ? -5.788 -3.790 12.430 1.00 94.00 95 ALA A N 1
ATOM 674 C CA . ALA A 1 95 ? -5.226 -5.017 11.868 1.00 94.00 95 ALA A CA 1
ATOM 675 C C . ALA A 1 95 ? -5.567 -5.155 10.375 1.00 94.00 95 ALA A C 1
ATOM 677 O O . ALA A 1 95 ? -4.670 -5.339 9.552 1.00 94.00 95 ALA A O 1
ATOM 678 N N . ASP A 1 96 ? -6.837 -4.963 10.022 1.00 93.56 96 ASP A N 1
ATOM 679 C CA . ASP A 1 96 ? -7.312 -4.984 8.637 1.00 93.56 96 ASP A CA 1
ATOM 680 C C . ASP A 1 96 ? -6.691 -3.858 7.810 1.00 93.56 96 ASP A C 1
ATOM 682 O O . ASP A 1 96 ? -6.286 -4.063 6.667 1.00 93.56 96 ASP A O 1
ATOM 686 N N . TYR A 1 97 ? -6.550 -2.664 8.394 1.00 92.00 97 TYR A N 1
ATOM 687 C CA . TYR A 1 97 ? -5.916 -1.538 7.714 1.00 92.00 97 TYR A CA 1
ATOM 688 C C . TYR A 1 97 ? -4.453 -1.830 7.357 1.00 92.00 97 TYR A C 1
ATOM 690 O O . TYR A 1 97 ? -4.006 -1.541 6.241 1.00 92.00 97 TYR A O 1
ATOM 698 N N . LYS A 1 98 ? -3.704 -2.428 8.292 1.00 94.38 98 LYS A N 1
ATOM 699 C CA . LYS A 1 98 ? -2.320 -2.860 8.066 1.00 94.38 98 LYS A CA 1
ATOM 700 C C . LYS A 1 98 ? -2.246 -3.955 7.002 1.00 94.38 98 LYS A C 1
ATOM 702 O O . LYS A 1 98 ? -1.404 -3.873 6.105 1.00 94.38 98 LYS A O 1
ATOM 707 N N . ALA A 1 99 ? -3.146 -4.936 7.069 1.00 93.50 99 ALA A N 1
ATOM 708 C CA . ALA A 1 99 ? -3.239 -6.012 6.088 1.00 93.50 99 ALA A CA 1
ATOM 709 C C . ALA A 1 99 ? -3.520 -5.468 4.681 1.00 93.50 99 ALA A C 1
ATOM 711 O O . ALA A 1 99 ? -2.820 -5.829 3.737 1.00 93.50 99 ALA A O 1
ATOM 712 N N . LEU A 1 100 ? -4.460 -4.530 4.544 1.00 92.25 100 LEU A N 1
ATOM 713 C CA . LEU A 1 100 ? -4.768 -3.875 3.275 1.00 92.25 100 LEU A CA 1
ATOM 714 C C . LEU A 1 100 ? -3.569 -3.098 2.716 1.00 92.25 100 LEU A C 1
ATOM 716 O O . LEU A 1 100 ? -3.272 -3.207 1.527 1.00 92.25 100 LEU A O 1
ATOM 720 N N . CYS A 1 101 ? -2.851 -2.346 3.558 1.00 92.06 101 CYS A N 1
ATOM 721 C CA . CYS A 1 101 ? -1.646 -1.629 3.132 1.00 92.06 101 CYS A CA 1
ATOM 722 C C . CYS A 1 101 ? -0.603 -2.571 2.520 1.00 92.06 101 CYS A C 1
ATOM 724 O O . CYS A 1 101 ? -0.019 -2.245 1.488 1.00 92.06 101 CYS A O 1
ATOM 726 N N . TYR A 1 102 ? -0.384 -3.735 3.135 1.00 93.56 102 TYR A N 1
ATOM 727 C C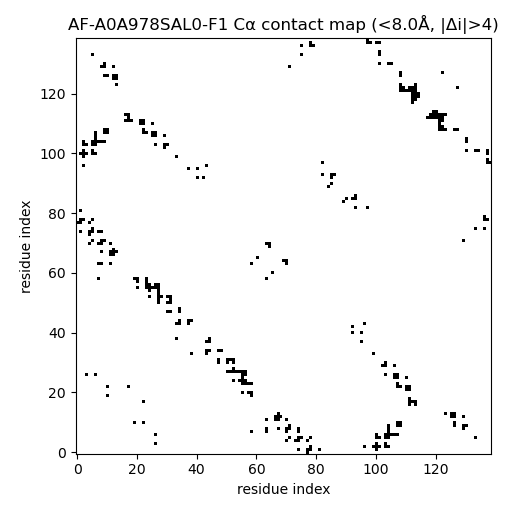A . TYR A 1 102 ? 0.554 -4.723 2.609 1.00 93.56 102 TYR A CA 1
ATOM 728 C C . TYR A 1 102 ? 0.017 -5.425 1.357 1.00 93.56 102 TYR A C 1
ATOM 730 O O . TYR A 1 102 ? 0.766 -5.601 0.399 1.00 93.56 102 TYR A O 1
ATOM 738 N N . SER A 1 103 ? -1.273 -5.776 1.338 1.00 91.19 103 SER A N 1
ATOM 739 C CA . SER A 1 103 ? -1.915 -6.465 0.210 1.00 91.19 103 SER A CA 1
ATOM 740 C C . SER A 1 103 ? -1.818 -5.659 -1.082 1.00 91.19 103 SER A C 1
ATOM 742 O O . SER A 1 103 ? -1.430 -6.189 -2.119 1.00 91.19 103 SER A O 1
ATOM 744 N N . VAL A 1 104 ? -2.068 -4.346 -1.017 1.00 88.69 104 VAL A N 1
ATOM 745 C CA . VAL A 1 104 ? -1.928 -3.447 -2.173 1.00 88.69 104 VAL A CA 1
ATOM 746 C C . VAL A 1 104 ? -0.492 -3.431 -2.700 1.00 88.69 104 VAL A C 1
ATOM 748 O O . VAL A 1 104 ? -0.282 -3.550 -3.907 1.00 88.69 104 VAL A O 1
ATOM 751 N N . SER A 1 105 ? 0.504 -3.336 -1.820 1.00 88.75 105 SER A N 1
ATOM 752 C CA . SER A 1 105 ? 1.917 -3.387 -2.209 1.00 88.75 105 SER A CA 1
ATOM 753 C C . SER A 1 105 ? 2.318 -4.716 -2.836 1.00 88.75 105 SER A C 1
ATOM 755 O O . SER A 1 105 ? 2.965 -4.727 -3.882 1.00 88.75 105 SER A O 1
ATOM 757 N N . ASP A 1 106 ? 1.930 -5.829 -2.217 1.00 89.06 106 ASP A N 1
ATOM 758 C CA . ASP A 1 106 ? 2.231 -7.169 -2.719 1.00 89.06 106 ASP A CA 1
ATOM 759 C C . ASP A 1 106 ? 1.555 -7.412 -4.072 1.00 89.06 106 ASP A C 1
ATOM 761 O O . ASP A 1 106 ? 2.177 -7.933 -5.000 1.00 89.06 106 ASP A O 1
ATOM 765 N N . ARG A 1 107 ? 0.309 -6.956 -4.238 1.00 87.88 107 ARG A N 1
ATOM 766 C CA . ARG A 1 107 ? -0.417 -7.081 -5.502 1.00 87.88 107 ARG A CA 1
ATOM 767 C C . ARG A 1 107 ? 0.238 -6.290 -6.624 1.00 87.88 107 ARG A C 1
ATOM 769 O O . ARG A 1 107 ? 0.327 -6.807 -7.736 1.00 87.88 107 ARG A O 1
ATOM 776 N N . VAL A 1 108 ? 0.687 -5.067 -6.343 1.00 85.31 108 VAL A N 1
ATOM 777 C CA . VAL A 1 108 ? 1.406 -4.233 -7.315 1.00 85.31 108 VAL A CA 1
ATOM 778 C C . VAL A 1 108 ? 2.713 -4.907 -7.731 1.00 85.31 108 VAL A C 1
ATOM 780 O O . VAL A 1 108 ? 2.914 -5.100 -8.927 1.00 85.31 108 VAL A O 1
ATOM 783 N N . ALA A 1 109 ? 3.525 -5.371 -6.774 1.00 84.88 109 ALA A N 1
ATOM 784 C CA . ALA A 1 109 ? 4.771 -6.085 -7.071 1.00 84.88 109 ALA A CA 1
ATOM 785 C C . ALA A 1 109 ? 4.523 -7.332 -7.936 1.00 84.88 109 ALA A C 1
ATOM 787 O O . ALA A 1 109 ? 5.190 -7.563 -8.933 1.00 84.88 109 ALA A O 1
ATOM 788 N N . ASN A 1 110 ? 3.518 -8.142 -7.591 1.00 81.38 110 ASN A N 1
ATOM 789 C CA . ASN A 1 110 ? 3.251 -9.405 -8.287 1.00 81.38 110 ASN A CA 1
ATOM 790 C C . ASN A 1 110 ? 2.506 -9.249 -9.622 1.00 81.38 110 ASN A C 1
ATOM 792 O O . ASN A 1 110 ? 2.454 -10.202 -10.408 1.00 81.38 110 ASN A O 1
ATOM 796 N N . ALA A 1 111 ? 1.895 -8.091 -9.882 1.00 78.25 111 ALA A N 1
ATOM 797 C CA . ALA A 1 111 ? 1.329 -7.768 -11.190 1.00 78.25 111 ALA A CA 1
ATOM 798 C C . ALA A 1 111 ? 2.426 -7.479 -12.220 1.00 78.25 111 ALA A C 1
ATOM 800 O O . ALA A 1 111 ? 2.237 -7.703 -13.418 1.00 78.25 111 ALA A O 1
ATOM 801 N N . ALA A 1 112 ? 3.571 -7.019 -11.727 1.00 60.59 112 ALA A N 1
ATOM 802 C CA . ALA A 1 112 ? 4.695 -6.519 -12.475 1.00 60.59 112 ALA A CA 1
ATOM 803 C C . ALA A 1 112 ? 5.761 -7.600 -12.734 1.00 60.59 112 ALA A C 1
ATOM 805 O O . ALA A 1 112 ? 6.943 -7.420 -12.465 1.00 60.59 112 ALA A O 1
ATOM 806 N N . GLY A 1 113 ? 5.376 -8.750 -13.294 1.00 55.47 113 GLY A N 1
ATOM 807 C CA . GLY A 1 113 ? 6.387 -9.738 -13.668 1.00 55.47 113 GLY A CA 1
ATOM 808 C C . GLY A 1 113 ? 7.375 -9.184 -14.698 1.00 55.47 113 GLY A C 1
ATOM 809 O O . GLY A 1 113 ? 6.959 -8.696 -15.748 1.00 55.47 113 GLY A O 1
ATOM 810 N N . SER A 1 114 ? 8.683 -9.276 -14.432 1.00 49.09 114 SER A N 1
ATOM 811 C CA . SER A 1 114 ? 9.706 -8.863 -15.399 1.00 49.09 114 SER A CA 1
ATOM 812 C C . SER A 1 114 ? 9.658 -9.786 -16.623 1.00 49.09 114 SER A C 1
ATOM 814 O O . SER A 1 114 ? 9.983 -10.960 -16.533 1.00 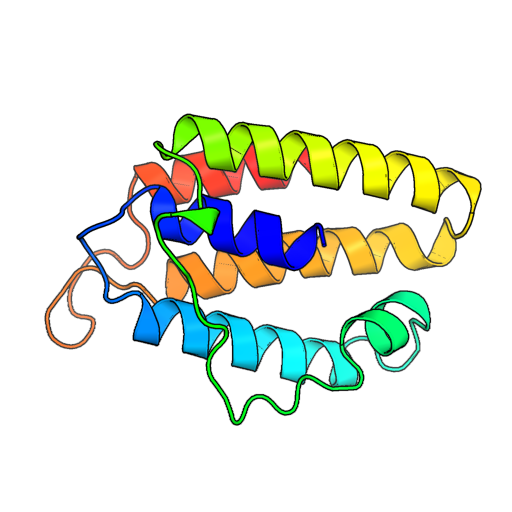49.09 114 SER A O 1
ATOM 816 N N . GLY A 1 115 ? 9.196 -9.306 -17.778 1.00 47.94 115 GLY A N 1
ATOM 817 C CA . GLY A 1 115 ? 9.208 -10.076 -19.029 1.00 47.94 115 GLY A CA 1
ATOM 818 C C . GLY A 1 115 ? 7.994 -9.847 -19.927 1.00 47.94 115 GLY A C 1
ATOM 819 O O . GLY A 1 115 ? 6.873 -9.639 -19.467 1.00 47.94 115 GLY A O 1
ATOM 820 N N . LEU A 1 116 ? 8.216 -9.932 -21.241 1.00 40.81 116 LEU A N 1
ATOM 821 C CA . LEU A 1 116 ? 7.157 -9.918 -22.248 1.00 40.81 116 LEU A CA 1
ATOM 822 C C . LEU A 1 116 ? 6.257 -11.147 -22.010 1.00 40.81 116 LEU A C 1
ATOM 824 O O . LEU A 1 116 ? 6.703 -12.274 -22.189 1.00 40.81 116 LEU A O 1
ATOM 828 N N . PHE A 1 117 ? 5.014 -10.938 -21.569 1.00 53.00 117 PHE A N 1
ATOM 829 C CA . PHE A 1 117 ? 4.056 -12.001 -21.209 1.00 53.00 117 PHE A CA 1
ATOM 830 C C . PHE A 1 117 ? 4.390 -12.830 -19.945 1.00 53.00 117 PHE A C 1
ATOM 832 O O . PHE A 1 117 ? 4.018 -13.999 -19.861 1.00 53.00 117 PHE A O 1
ATOM 839 N N . GLY A 1 118 ? 5.032 -12.242 -18.926 1.00 52.66 118 GLY A N 1
ATOM 840 C CA . GLY A 1 118 ? 5.111 -12.858 -17.587 1.00 52.66 118 GLY A CA 1
ATOM 841 C C . GLY A 1 118 ? 6.136 -13.990 -17.433 1.00 52.66 118 GLY A C 1
ATOM 842 O O . GLY A 1 118 ? 6.000 -14.824 -16.541 1.00 52.66 118 GLY A O 1
ATOM 843 N N . SER A 1 119 ? 7.155 -14.028 -18.295 1.00 55.56 119 SER A N 1
ATOM 844 C CA . SER A 1 119 ? 8.158 -15.098 -18.358 1.00 55.56 119 SER A CA 1
ATOM 845 C C . SER A 1 119 ? 9.427 -14.883 -17.515 1.00 55.56 119 SER A C 1
ATOM 847 O O . SER A 1 119 ? 10.370 -15.658 -17.664 1.00 55.56 119 SER A O 1
ATOM 849 N N . GLY A 1 120 ? 9.511 -13.855 -16.670 1.00 58.22 120 GLY A N 1
ATOM 850 C CA . GLY A 1 120 ? 10.682 -13.630 -15.808 1.00 58.22 120 GLY A CA 1
ATOM 851 C C . GLY A 1 120 ? 10.332 -13.383 -14.343 1.00 58.22 120 GLY A C 1
ATOM 852 O O . GLY A 1 120 ? 9.267 -13.776 -13.865 1.00 58.22 120 GLY A O 1
ATOM 853 N N . VAL A 1 121 ? 11.290 -12.827 -13.595 1.00 58.94 121 VAL A N 1
ATOM 854 C CA . VAL A 1 121 ? 11.213 -12.695 -12.133 1.00 58.94 121 VAL A CA 1
ATOM 855 C C . VAL A 1 121 ? 10.019 -11.817 -11.767 1.00 58.94 121 VAL A C 1
ATOM 857 O O . VAL A 1 121 ? 9.941 -10.665 -12.189 1.00 58.94 121 VAL A O 1
ATOM 860 N N . LYS A 1 122 ? 9.078 -12.383 -11.006 1.00 68.75 122 LYS A N 1
ATOM 861 C CA . LYS A 1 122 ? 7.791 -11.744 -10.712 1.00 68.75 122 LYS A CA 1
ATOM 862 C C . LYS A 1 122 ? 7.889 -10.467 -9.882 1.00 68.75 122 LYS A C 1
ATOM 864 O O . LYS A 1 122 ? 7.012 -9.636 -10.009 1.00 68.75 122 LYS A O 1
ATOM 869 N N . VAL A 1 123 ? 8.910 -10.384 -9.034 1.00 80.06 123 VAL A N 1
ATOM 870 C CA . VAL A 1 123 ? 9.168 -9.280 -8.109 1.00 80.06 123 VAL A CA 1
ATOM 871 C C . VAL A 1 123 ? 10.663 -8.998 -8.150 1.00 80.06 123 VAL A C 1
ATOM 873 O O . VAL A 1 123 ? 11.472 -9.902 -7.916 1.00 80.06 123 VAL A O 1
ATOM 876 N N . SER A 1 124 ? 11.051 -7.773 -8.469 1.00 81.44 124 SER A N 1
ATOM 877 C CA . SER A 1 124 ? 12.452 -7.383 -8.546 1.00 81.44 124 SER A CA 1
ATOM 878 C C . SER A 1 124 ? 13.104 -7.289 -7.164 1.00 81.44 124 SER A C 1
ATOM 880 O O . SER A 1 124 ? 12.445 -7.234 -6.124 1.00 81.44 124 SER A O 1
ATOM 882 N N . ALA A 1 125 ? 14.439 -7.236 -7.125 1.00 84.81 125 ALA A N 1
ATOM 883 C CA . ALA A 1 125 ? 15.165 -7.055 -5.867 1.00 84.81 125 ALA A CA 1
ATOM 884 C C . ALA A 1 125 ? 14.816 -5.724 -5.170 1.00 84.81 125 ALA A C 1
ATOM 886 O O . ALA A 1 125 ? 14.833 -5.654 -3.939 1.00 84.81 125 ALA A O 1
ATOM 887 N N . LYS A 1 126 ? 14.485 -4.677 -5.939 1.00 83.44 126 LYS A N 1
ATOM 888 C CA . LYS A 1 126 ? 14.104 -3.367 -5.394 1.00 83.44 126 LYS A CA 1
ATOM 889 C C . LYS A 1 126 ? 12.701 -3.407 -4.799 1.00 83.44 126 LYS A C 1
ATOM 891 O O . LYS A 1 126 ? 12.520 -2.974 -3.662 1.00 83.44 126 LYS A O 1
ATOM 896 N N . GLU A 1 127 ? 11.750 -4.008 -5.510 1.00 85.38 127 GLU A N 1
ATOM 897 C CA . GLU A 1 127 ? 10.387 -4.212 -5.013 1.00 85.38 127 GLU A CA 1
ATOM 898 C C . GLU A 1 127 ? 10.392 -5.073 -3.746 1.00 85.38 127 GLU A C 1
ATOM 900 O O . GLU A 1 127 ? 9.788 -4.704 -2.739 1.00 85.38 127 GLU A O 1
ATOM 905 N N . ALA A 1 128 ? 11.159 -6.168 -3.734 1.00 88.44 128 ALA A N 1
ATOM 906 C CA . ALA A 1 128 ? 11.310 -7.031 -2.563 1.00 88.44 128 ALA A CA 1
ATOM 907 C C . ALA A 1 128 ? 11.885 -6.284 -1.343 1.00 88.44 128 ALA A C 1
ATOM 909 O O . ALA A 1 128 ? 11.455 -6.515 -0.206 1.00 88.44 128 ALA A O 1
ATOM 910 N N . ALA A 1 129 ? 12.828 -5.360 -1.558 1.00 89.00 129 ALA A N 1
ATOM 911 C CA . ALA A 1 129 ? 13.369 -4.521 -0.492 1.00 89.00 129 ALA A CA 1
ATOM 912 C C . ALA A 1 129 ? 12.311 -3.558 0.073 1.00 89.00 129 ALA A C 1
ATOM 914 O O . ALA A 1 129 ? 12.219 -3.400 1.295 1.00 89.00 129 ALA A O 1
ATOM 915 N N . VAL A 1 130 ? 11.480 -2.952 -0.782 1.00 88.25 130 VAL A N 1
ATOM 916 C CA . VAL A 1 130 ? 10.364 -2.095 -0.346 1.00 88.25 130 VAL A CA 1
ATOM 917 C C . VAL A 1 130 ? 9.306 -2.907 0.399 1.00 88.25 130 VAL A C 1
ATOM 919 O O . VAL A 1 130 ? 8.919 -2.519 1.501 1.00 88.25 130 VAL A O 1
ATOM 922 N N . LEU A 1 131 ? 8.905 -4.070 -0.121 1.00 90.38 131 LEU A N 1
ATOM 923 C CA . LEU A 1 131 ? 7.970 -4.976 0.554 1.00 90.38 131 LEU A CA 1
ATOM 924 C C . LEU A 1 131 ? 8.474 -5.387 1.939 1.00 90.38 131 LEU A C 1
ATOM 926 O O . LEU A 1 131 ? 7.700 -5.404 2.894 1.00 90.38 131 LEU A O 1
ATOM 930 N N . THR A 1 132 ? 9.770 -5.673 2.074 1.00 92.94 132 THR A N 1
ATOM 931 C CA . THR A 1 132 ? 10.380 -6.012 3.369 1.00 92.94 132 THR A CA 1
ATOM 932 C C . THR A 1 132 ? 10.288 -4.842 4.349 1.00 92.94 132 THR A C 1
ATOM 934 O O . THR A 1 132 ? 9.880 -5.032 5.494 1.00 92.94 132 THR A O 1
ATOM 937 N N . LYS A 1 133 ? 10.605 -3.619 3.904 1.00 90.06 133 LYS A N 1
ATOM 938 C CA . LYS A 1 133 ? 10.482 -2.406 4.731 1.00 90.06 133 LYS A CA 1
ATOM 939 C C . LYS A 1 133 ? 9.036 -2.163 5.173 1.00 90.06 133 LYS A C 1
ATOM 941 O O . LYS A 1 133 ? 8.797 -1.928 6.355 1.00 90.06 133 LYS A O 1
ATOM 946 N N . LEU A 1 134 ? 8.080 -2.261 4.248 1.00 89.50 134 LEU A N 1
ATOM 947 C CA . LEU A 1 134 ? 6.656 -2.082 4.540 1.00 89.50 134 LEU A CA 1
ATOM 948 C C . LEU A 1 134 ? 6.142 -3.148 5.509 1.00 89.50 134 LEU A C 1
ATOM 950 O O . LEU A 1 134 ? 5.433 -2.815 6.452 1.00 89.50 134 LEU A O 1
ATOM 954 N N . LYS A 1 135 ? 6.549 -4.410 5.339 1.00 92.44 135 LYS A N 1
ATOM 955 C CA . LYS A 1 135 ? 6.175 -5.497 6.251 1.00 92.44 135 LYS A CA 1
ATOM 956 C C . LYS A 1 135 ? 6.652 -5.243 7.679 1.00 92.44 135 LYS A C 1
ATOM 958 O O . LYS A 1 135 ? 5.895 -5.469 8.613 1.00 92.44 135 LYS A O 1
ATOM 963 N N . THR A 1 136 ? 7.876 -4.743 7.844 1.00 91.62 136 THR A N 1
ATOM 964 C CA . THR A 1 136 ? 8.415 -4.363 9.160 1.00 91.62 136 THR A CA 1
ATOM 965 C C . THR A 1 136 ? 7.643 -3.201 9.777 1.00 91.62 136 THR A C 1
ATOM 967 O O . THR A 1 136 ? 7.370 -3.215 10.971 1.00 91.62 136 THR A O 1
ATOM 970 N N . LEU A 1 137 ? 7.274 -2.199 8.977 1.00 89.12 137 LEU A N 1
ATOM 971 C CA . LEU A 1 137 ? 6.526 -1.036 9.458 1.00 89.12 137 LEU A CA 1
ATOM 972 C C . LEU A 1 137 ? 5.086 -1.382 9.870 1.00 89.12 137 LEU A C 1
ATOM 974 O O . LEU A 1 137 ? 4.534 -0.770 10.782 1.00 89.12 137 LEU A O 1
ATOM 978 N N . LEU A 1 138 ? 4.477 -2.340 9.173 1.00 90.19 138 LEU A N 1
ATOM 979 C CA . LEU A 1 138 ? 3.096 -2.771 9.378 1.00 90.19 138 LEU A CA 1
ATOM 980 C C . LEU A 1 138 ? 2.952 -3.868 10.444 1.00 90.19 138 LEU A C 1
ATOM 982 O O . LEU A 1 138 ? 1.820 -4.259 10.729 1.00 90.19 138 LEU A O 1
ATOM 986 N N . ALA A 1 139 ? 4.056 -4.352 11.021 1.00 86.81 139 ALA A N 1
ATOM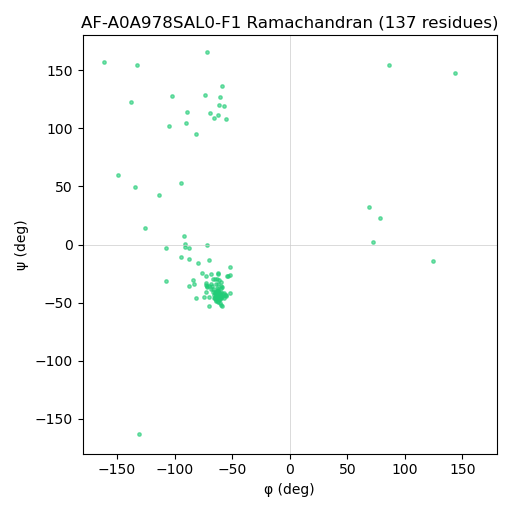 987 C CA . ALA A 1 139 ? 4.056 -5.373 12.071 1.00 86.81 139 ALA A CA 1
ATOM 988 C C . ALA A 1 139 ? 3.290 -4.945 13.336 1.00 86.81 139 ALA A C 1
ATOM 990 O O . ALA A 1 139 ? 3.100 -3.726 13.574 1.00 86.81 139 ALA A O 1
#

Mean predicted aligned error: 6.58 Å

Foldseek 3Di:
DLLVLLLLLLCQLDPPQADQQLLQLLLLVLLLVLCVVPVVQVVSCVVRVPSNSPDGRDDDPVVSDPHSVVSLVVSLVVLLVVLVCCVVPPVVNLLSVLVSSLSSLVSSQQSRQRDDPNPHDRHDPSSVVSSVVSVVSSD

Solvent-accessible surface area (backbone atoms only — not comparable to full-atom values): 7293 Å² total; per-residue (Å²): 111,36,40,60,33,32,22,49,21,28,57,45,39,50,70,78,70,54,60,59,66,57,38,14,37,37,37,20,42,45,47,26,48,43,45,66,76,37,66,87,34,66,68,60,38,69,76,36,76,80,46,78,41,81,62,53,46,82,73,52,70,82,80,50,40,100,40,36,68,56,18,42,52,50,22,49,51,42,40,52,52,50,50,53,52,25,61,76,75,40,54,88,50,40,63,60,52,38,50,47,24,50,49,27,21,52,42,21,34,60,62,42,27,34,49,90,89,59,76,42,59,37,57,50,77,50,30,52,52,46,53,51,54,51,52,63,74,54,103

Radius of gyration: 14.33 Å; Cα contacts (8 Å, |Δi|>4): 196; chains: 1; bounding box: 32×29×42 Å

Secondary structure (DSSP, 8-state):
-HHHHHHHHHHHHTBTTB-HHHHHHHHHHHHHHHHHHTTT-HHHHHHHTT--SSSPP---TTTT-SSHHHHHHHHHHHHHHHHHHHHHH-TTTHHHHHHHHHHHHHHHHHH--SSTTS-S-SS-HHHHHHHHHHHHHT-

Nearest PDB structures (foldseek):
  1cg5-assembly1_A  TM=4.655E-01  e=6.832E+00  Hemitrygon akajei